Protein AF-A0A9D1J4C9-F1 (afdb_monomer)

Radius of gyration: 16.61 Å; Cα contacts (8 Å, |Δi|>4): 100; chains: 1; bounding box: 36×31×44 Å

pLDDT: mean 94.19, std 6.55, range [56.34, 98.5]

InterPro domains:
  IPR052030 Peptidase M20/M20A family hydrolases [PTHR30575] (4-89)

Secondary structure (DSSP, 8-state):
-HHHHHHHHHHHHTHHHHHHHHHHHHHH-PBTT--HHHHHHHHHHHHHTT-EEE-SBTTBTT--EEE-S-SSSPPP-----PBPTT----TT-SS---SSTT-

Structure (mmCIF, N/CA/C/O backbone):
data_AF-A0A9D1J4C9-F1
#
_entry.id   AF-A0A9D1J4C9-F1
#
loop_
_atom_site.group_PDB
_atom_site.id
_atom_site.type_symbol
_atom_site.label_atom_id
_atom_site.label_alt_id
_atom_site.label_comp_id
_atom_site.label_asym_id
_atom_site.label_entity_id
_atom_site.label_seq_id
_atom_site.pdbx_PDB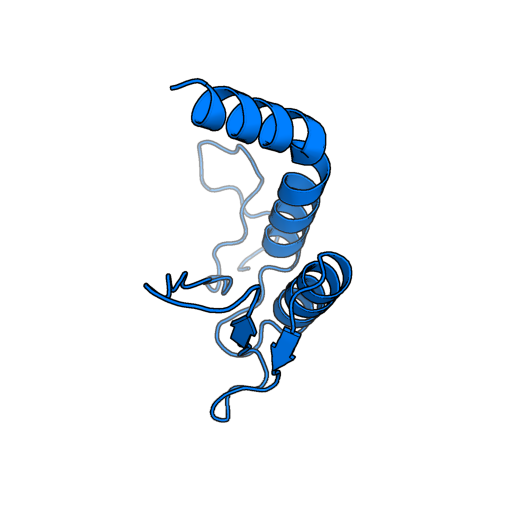_ins_code
_atom_site.Cartn_x
_atom_site.Cartn_y
_atom_site.Cartn_z
_atom_site.occupancy
_atom_site.B_iso_or_equiv
_atom_site.auth_seq_id
_atom_site.auth_comp_id
_atom_site.auth_asym_id
_atom_site.auth_atom_id
_atom_site.pdbx_PDB_model_num
ATOM 1 N N . MET A 1 1 ? -1.326 22.063 18.054 1.00 56.34 1 MET A N 1
ATOM 2 C CA . MET A 1 1 ? 0.119 22.337 17.852 1.00 56.34 1 MET A CA 1
ATOM 3 C C . MET A 1 1 ? 0.971 21.214 18.443 1.00 56.34 1 MET A C 1
ATOM 5 O O . MET A 1 1 ? 1.730 20.632 17.684 1.00 56.34 1 MET A O 1
ATOM 9 N N . ALA A 1 2 ? 0.792 20.839 19.720 1.00 61.97 2 ALA A N 1
ATOM 10 C CA . ALA A 1 2 ? 1.529 19.728 20.347 1.00 61.97 2 ALA A CA 1
ATOM 11 C C . ALA A 1 2 ? 1.320 18.362 19.655 1.00 61.97 2 ALA A C 1
ATOM 13 O O . ALA A 1 2 ? 2.287 17.647 19.412 1.00 61.97 2 ALA A O 1
ATOM 14 N N . ASP A 1 3 ? 0.089 18.042 19.240 1.00 83.00 3 ASP A N 1
ATOM 15 C CA . ASP A 1 3 ? -0.195 16.748 18.600 1.00 83.00 3 ASP A CA 1
ATOM 16 C C . ASP A 1 3 ? 0.430 16.610 17.209 1.00 83.00 3 ASP A C 1
ATOM 18 O O . ASP A 1 3 ? 0.892 15.536 16.844 1.00 83.00 3 ASP A O 1
ATOM 22 N N . LYS A 1 4 ? 0.524 17.708 16.444 1.00 93.00 4 LYS A N 1
ATOM 23 C CA . LYS A 1 4 ? 1.154 17.679 15.116 1.00 93.00 4 LYS A CA 1
ATOM 24 C C . LYS A 1 4 ? 2.619 17.263 15.224 1.00 93.00 4 LYS A C 1
ATOM 26 O O . LYS A 1 4 ? 3.039 16.386 14.483 1.00 93.00 4 LYS A O 1
ATOM 31 N N . GLN A 1 5 ? 3.374 17.870 16.141 1.00 94.88 5 GLN A N 1
ATOM 32 C CA . GLN A 1 5 ? 4.790 17.540 16.315 1.00 94.88 5 GLN A CA 1
ATOM 33 C C . GLN A 1 5 ? 4.972 16.077 16.723 1.00 94.88 5 GLN A C 1
ATOM 35 O O . GLN A 1 5 ? 5.843 15.407 16.186 1.00 94.88 5 GLN A O 1
ATOM 40 N N . LYS A 1 6 ? 4.106 15.569 17.608 1.00 95.75 6 LYS A N 1
ATOM 41 C CA . LYS A 1 6 ? 4.097 14.158 17.998 1.00 95.75 6 LYS A CA 1
ATOM 42 C C . LYS A 1 6 ? 3.912 13.230 16.792 1.00 95.75 6 LYS A C 1
ATOM 44 O O . LYS A 1 6 ? 4.665 12.274 16.657 1.00 95.75 6 LYS A O 1
ATOM 49 N N . TYR A 1 7 ? 2.934 13.501 15.924 1.00 93.69 7 TYR A N 1
ATOM 50 C CA . TYR A 1 7 ? 2.700 12.667 14.741 1.00 93.69 7 TYR A CA 1
ATOM 51 C C . TYR A 1 7 ? 3.829 12.776 13.713 1.00 93.69 7 TYR A C 1
ATOM 53 O O . TYR A 1 7 ? 4.206 11.761 13.145 1.00 93.69 7 TYR A O 1
ATOM 61 N N . MET A 1 8 ? 4.401 13.969 13.509 1.00 95.62 8 MET A N 1
ATOM 62 C CA . MET A 1 8 ? 5.567 14.139 12.631 1.00 95.62 8 MET A CA 1
ATOM 63 C C . MET A 1 8 ? 6.769 13.335 13.134 1.00 95.62 8 MET A C 1
ATOM 65 O O . MET A 1 8 ? 7.344 12.580 12.367 1.00 95.62 8 MET A O 1
ATOM 69 N N . SER A 1 9 ? 7.096 13.421 14.428 1.00 96.31 9 SER A N 1
ATOM 70 C CA . SER A 1 9 ? 8.203 12.645 14.999 1.00 96.31 9 SER A CA 1
ATOM 71 C C . SER A 1 9 ? 7.957 11.139 14.927 1.00 96.31 9 SER A C 1
ATOM 73 O O . SER A 1 9 ? 8.873 10.391 14.618 1.00 96.31 9 SER A O 1
ATOM 75 N N . TRP A 1 10 ? 6.716 10.689 15.138 1.00 95.75 10 TRP A N 1
ATOM 76 C CA . TRP A 1 10 ? 6.373 9.279 14.954 1.00 95.75 10 TRP A CA 1
ATOM 77 C C . TRP A 1 10 ? 6.559 8.828 13.499 1.00 95.75 10 TRP A C 1
ATOM 79 O O . TRP A 1 10 ? 7.083 7.742 13.268 1.00 95.75 10 TRP A O 1
ATOM 89 N N . LEU A 1 11 ? 6.168 9.656 12.522 1.00 94.81 11 LEU A N 1
ATOM 90 C CA . LEU A 1 11 ? 6.398 9.370 11.102 1.00 94.81 11 LEU A CA 1
ATOM 91 C C . LEU A 1 11 ? 7.893 9.272 10.788 1.00 94.81 11 LEU A C 1
ATOM 93 O O . LEU A 1 11 ? 8.289 8.329 10.112 1.00 94.81 11 LEU A O 1
ATOM 97 N N . ASP A 1 12 ? 8.709 10.191 11.311 1.00 96.50 12 ASP A N 1
ATOM 98 C CA . ASP A 1 12 ? 10.164 10.170 11.125 1.00 96.50 12 ASP A CA 1
ATOM 99 C C . ASP A 1 12 ? 10.788 8.892 11.718 1.00 96.50 12 ASP A C 1
ATOM 101 O O . ASP A 1 12 ? 11.614 8.248 11.079 1.00 96.50 12 ASP A O 1
ATOM 105 N N . GLU A 1 13 ? 10.351 8.477 12.912 1.00 97.62 13 GLU A N 1
ATOM 106 C CA . GLU A 1 13 ? 10.816 7.249 13.580 1.00 97.62 13 GLU A CA 1
ATOM 107 C C . GLU A 1 13 ? 10.445 5.961 12.825 1.00 97.62 13 GLU A C 1
ATOM 109 O O . GLU A 1 13 ? 11.113 4.942 12.989 1.00 97.62 13 GLU A O 1
ATOM 114 N N . HIS A 1 14 ? 9.385 5.992 12.013 1.00 96.25 14 HIS A N 1
ATOM 115 C CA . HIS A 1 14 ? 8.866 4.831 11.280 1.00 96.25 14 HIS A CA 1
ATOM 116 C C . HIS A 1 14 ? 9.064 4.954 9.762 1.00 96.25 14 HIS A C 1
ATOM 118 O O . HIS A 1 14 ? 8.521 4.142 9.008 1.00 96.25 14 HIS A O 1
ATOM 124 N N . ALA A 1 15 ? 9.837 5.946 9.307 1.00 97.06 15 ALA A N 1
ATOM 125 C CA . ALA A 1 15 ? 10.021 6.264 7.894 1.00 97.06 15 ALA A CA 1
ATOM 126 C C . ALA A 1 15 ? 10.490 5.050 7.080 1.00 97.06 15 ALA A C 1
ATOM 128 O O . ALA A 1 15 ? 9.996 4.832 5.977 1.00 97.06 15 ALA A O 1
ATOM 129 N N . ASP A 1 16 ? 11.358 4.215 7.655 1.00 97.69 16 ASP A N 1
ATOM 130 C CA . ASP A 1 16 ? 11.893 3.014 7.006 1.00 97.69 16 ASP A CA 1
ATOM 131 C C . ASP A 1 16 ? 10.798 2.040 6.551 1.00 97.69 16 ASP A C 1
ATOM 133 O O . ASP A 1 16 ? 10.910 1.449 5.481 1.00 97.69 16 ASP A O 1
ATOM 137 N N . ILE A 1 17 ? 9.706 1.901 7.316 1.00 95.50 17 ILE A N 1
ATOM 138 C CA . ILE A 1 17 ? 8.584 1.025 6.943 1.00 95.50 17 ILE A CA 1
ATOM 139 C C . ILE A 1 17 ? 7.896 1.558 5.686 1.00 95.50 17 ILE A C 1
ATOM 141 O O . ILE A 1 17 ? 7.569 0.794 4.780 1.00 95.50 17 ILE A O 1
ATOM 145 N N . PHE A 1 18 ? 7.649 2.866 5.638 1.00 95.31 18 PHE A N 1
ATOM 146 C CA . PHE A 1 18 ? 6.945 3.490 4.522 1.00 95.31 18 PHE A CA 1
ATOM 147 C C . PHE A 1 18 ? 7.821 3.561 3.270 1.00 95.31 18 PHE A C 1
ATOM 149 O O . PHE A 1 18 ? 7.324 3.300 2.176 1.00 95.31 18 PHE A O 1
ATOM 156 N N . SER A 1 19 ? 9.114 3.847 3.434 1.00 96.88 19 SER A N 1
ATOM 157 C CA . SER A 1 19 ? 10.094 3.836 2.348 1.00 96.88 19 SER A CA 1
ATOM 158 C C . SER A 1 19 ? 10.261 2.435 1.758 1.00 96.88 19 SER A C 1
ATOM 160 O O . SER A 1 19 ? 10.155 2.293 0.549 1.00 96.88 19 SER A O 1
ATOM 162 N N . ASP A 1 20 ? 10.388 1.385 2.581 1.00 97.31 20 ASP A N 1
ATOM 163 C CA . ASP A 1 20 ? 10.477 -0.007 2.101 1.00 97.31 20 ASP A CA 1
ATOM 164 C C . ASP A 1 20 ? 9.234 -0.432 1.304 1.00 97.31 20 ASP A C 1
ATOM 166 O O . ASP A 1 20 ? 9.346 -1.095 0.273 1.00 97.31 20 ASP A O 1
ATOM 170 N N . ILE A 1 21 ? 8.037 -0.032 1.751 1.00 97.38 21 ILE A N 1
ATOM 171 C CA . ILE A 1 21 ? 6.806 -0.279 0.988 1.00 97.38 21 ILE A CA 1
ATOM 172 C C . ILE A 1 21 ? 6.859 0.474 -0.344 1.00 97.38 21 ILE A C 1
ATOM 174 O O . ILE A 1 21 ? 6.600 -0.127 -1.383 1.00 97.38 21 ILE A O 1
ATOM 178 N N . SER A 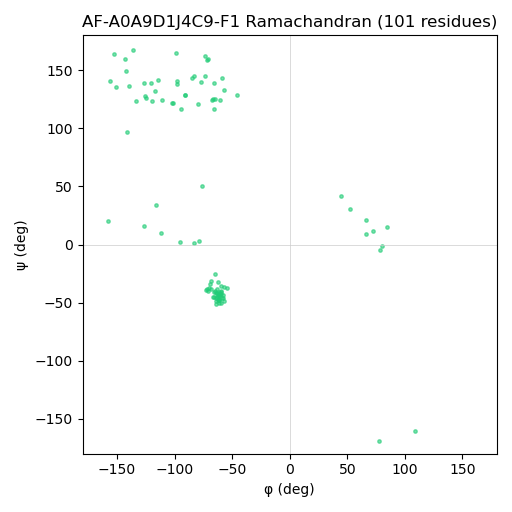1 22 ? 7.207 1.763 -0.326 1.00 96.44 22 SER A N 1
ATOM 179 C CA . SER A 1 22 ? 7.298 2.593 -1.5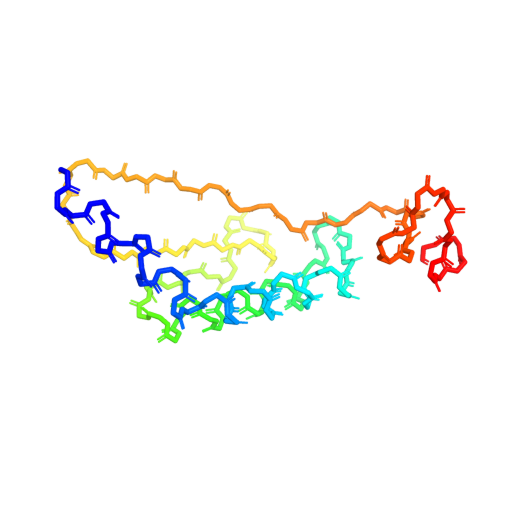32 1.00 96.44 22 SER A CA 1
ATOM 180 C C . SER A 1 22 ? 8.287 2.022 -2.552 1.00 96.44 22 SER A C 1
ATOM 182 O O . SER A 1 22 ? 7.952 1.910 -3.730 1.00 96.44 22 SER A O 1
ATOM 184 N N . ASP A 1 23 ? 9.475 1.620 -2.103 1.00 95.50 23 ASP A N 1
ATOM 185 C CA . ASP A 1 23 ? 10.524 1.057 -2.952 1.00 95.50 23 ASP A CA 1
ATOM 186 C C . ASP A 1 23 ? 10.080 -0.275 -3.567 1.00 95.50 23 ASP A C 1
ATOM 188 O O . ASP A 1 23 ? 10.245 -0.492 -4.765 1.00 95.50 23 ASP A O 1
ATOM 192 N N . LYS A 1 24 ? 9.411 -1.141 -2.795 1.00 96.62 24 LYS A N 1
ATOM 193 C CA . LYS A 1 24 ? 8.854 -2.395 -3.324 1.00 96.62 24 LYS A CA 1
ATOM 194 C C . LYS A 1 24 ? 7.788 -2.161 -4.386 1.00 96.62 24 LYS A C 1
ATOM 196 O O . LYS A 1 24 ? 7.824 -2.821 -5.418 1.00 96.62 24 LYS A O 1
ATOM 201 N N . ILE A 1 25 ? 6.854 -1.236 -4.158 1.00 96.19 25 ILE A N 1
ATOM 202 C CA . ILE A 1 25 ? 5.829 -0.894 -5.157 1.00 96.19 25 ILE A CA 1
ATOM 203 C C . ILE A 1 25 ? 6.492 -0.374 -6.441 1.00 96.19 25 ILE A C 1
ATOM 205 O O . ILE A 1 25 ? 6.129 -0.806 -7.537 1.00 96.19 25 ILE A O 1
ATOM 209 N N . TRP A 1 26 ? 7.505 0.489 -6.309 1.00 93.31 26 TRP A N 1
ATOM 210 C CA . TRP A 1 26 ? 8.298 0.979 -7.439 1.00 93.31 26 TRP A CA 1
ATOM 211 C C . TRP A 1 26 ? 8.983 -0.160 -8.206 1.00 93.31 26 TRP A C 1
ATOM 213 O O . TRP A 1 26 ? 8.925 -0.202 -9.432 1.00 93.31 26 TRP A O 1
ATOM 223 N N . GLU A 1 27 ? 9.604 -1.105 -7.499 1.00 91.62 27 GLU A N 1
ATOM 224 C CA . GLU A 1 27 ? 10.281 -2.259 -8.097 1.00 91.62 27 GLU A CA 1
ATOM 225 C C . GLU A 1 27 ? 9.320 -3.253 -8.758 1.00 91.62 27 GLU A C 1
ATOM 227 O O . GLU A 1 27 ? 9.696 -3.935 -9.712 1.00 91.62 27 GLU A O 1
ATOM 232 N N . TYR A 1 28 ? 8.096 -3.383 -8.244 1.00 94.25 28 TYR A N 1
ATOM 233 C CA . TYR A 1 28 ? 7.105 -4.299 -8.807 1.00 94.25 28 TYR A CA 1
ATOM 234 C C . TYR A 1 28 ? 6.576 -3.785 -10.142 1.00 94.25 28 TYR A C 1
ATOM 236 O O . TYR A 1 28 ? 6.385 -4.598 -11.046 1.00 94.25 28 TYR A O 1
ATOM 244 N N . ALA A 1 29 ? 6.377 -2.464 -10.257 1.00 92.56 29 ALA A N 1
ATOM 245 C CA . ALA A 1 29 ? 5.970 -1.771 -11.481 1.00 92.56 29 ALA A CA 1
ATOM 246 C C . ALA A 1 29 ? 4.822 -2.478 -12.236 1.00 92.56 29 ALA A C 1
ATOM 248 O O . ALA A 1 29 ? 4.839 -2.611 -13.461 1.00 92.56 29 ALA A O 1
ATOM 249 N N . GLU A 1 30 ? 3.829 -2.977 -11.496 1.00 94.19 30 GLU A N 1
ATOM 250 C CA . GLU A 1 30 ? 2.739 -3.774 -12.058 1.00 94.19 30 GLU A CA 1
ATOM 251 C C . GLU A 1 30 ? 1.710 -2.891 -12.773 1.00 94.19 30 GLU A C 1
ATOM 253 O O . GLU A 1 30 ? 1.362 -1.812 -12.304 1.00 94.19 30 GLU A O 1
ATOM 258 N N . LEU A 1 31 ? 1.212 -3.350 -13.922 1.00 94.06 31 LEU A N 1
ATOM 259 C CA . LEU A 1 31 ? 0.252 -2.600 -14.732 1.00 94.06 31 LEU A CA 1
ATOM 260 C C . LEU A 1 31 ? -1.151 -2.593 -14.119 1.00 94.06 31 LEU A C 1
ATOM 262 O O . LEU A 1 31 ? -1.509 -3.473 -13.337 1.00 94.06 31 LEU A O 1
ATOM 266 N N . SER A 1 32 ? -1.963 -1.649 -14.598 1.00 95.19 32 SER A N 1
ATOM 267 C CA . SER A 1 32 ? -3.369 -1.505 -14.220 1.00 95.19 32 SER A CA 1
ATOM 268 C C . SER A 1 32 ? -4.135 -2.838 -14.229 1.00 95.19 32 SER A C 1
ATOM 270 O O . SER A 1 32 ? -4.1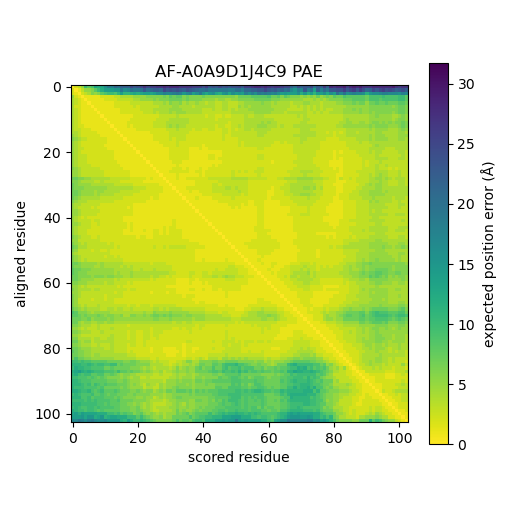27 -3.568 -15.227 1.00 95.19 32 SER A O 1
ATOM 272 N N . LEU A 1 33 ? -4.825 -3.128 -13.123 1.00 95.38 33 LEU A N 1
ATOM 273 C CA . LEU A 1 33 ? -5.599 -4.344 -12.832 1.00 95.38 33 LEU A CA 1
ATOM 274 C C . LEU A 1 33 ? -4.775 -5.638 -12.701 1.00 95.38 33 LEU A C 1
ATOM 276 O O . LEU A 1 33 ? -5.353 -6.728 -12.639 1.00 95.38 33 LEU A O 1
ATOM 280 N N . MET A 1 34 ? -3.446 -5.538 -12.672 1.00 96.19 34 MET A N 1
ATOM 281 C CA . MET A 1 34 ? -2.511 -6.660 -12.533 1.00 96.19 34 MET A CA 1
ATOM 282 C C . MET A 1 34 ? -1.514 -6.458 -11.380 1.00 96.19 34 MET A C 1
ATOM 284 O O . MET A 1 34 ? -0.509 -7.159 -11.303 1.00 96.19 34 MET A O 1
ATOM 288 N N . GLU A 1 35 ? -1.798 -5.528 -10.470 1.00 97.25 35 GLU A N 1
ATOM 289 C CA . GLU A 1 35 ? -1.010 -5.143 -9.294 1.00 97.25 35 GLU A CA 1
ATOM 290 C C . GLU A 1 35 ? -1.114 -6.154 -8.138 1.00 97.25 35 GLU A C 1
ATOM 292 O O . GLU A 1 35 ? -1.449 -5.814 -7.000 1.00 97.25 35 GLU A O 1
ATOM 297 N N . TYR A 1 36 ? -0.899 -7.438 -8.428 1.00 98.25 36 TYR A N 1
ATOM 298 C CA . TYR A 1 36 ? -1.110 -8.522 -7.470 1.00 98.25 36 TYR A CA 1
ATOM 299 C C . TYR A 1 36 ? -0.131 -8.467 -6.299 1.00 98.25 36 TYR A C 1
ATOM 301 O O . TYR A 1 36 ? -0.552 -8.597 -5.148 1.00 98.25 36 TYR A O 1
ATOM 309 N N . ARG A 1 37 ? 1.160 -8.250 -6.572 1.00 98.31 37 ARG A N 1
ATOM 310 C CA . ARG A 1 37 ? 2.195 -8.177 -5.531 1.00 98.31 37 ARG A CA 1
ATOM 311 C C . ARG A 1 37 ? 2.049 -6.898 -4.719 1.00 98.31 37 ARG A C 1
ATOM 313 O O . ARG A 1 37 ? 2.179 -6.928 -3.497 1.00 98.31 37 ARG A O 1
ATOM 320 N N . SER A 1 38 ? 1.736 -5.792 -5.386 1.00 98.25 38 SER A N 1
ATOM 321 C CA . SER A 1 38 ? 1.474 -4.501 -4.755 1.00 98.25 38 SER A CA 1
ATOM 322 C C . SER A 1 38 ? 0.256 -4.553 -3.832 1.00 98.25 38 SER A C 1
ATOM 324 O O . SER A 1 38 ? 0.338 -4.140 -2.673 1.00 98.25 38 SER A O 1
ATOM 326 N N . CYS A 1 39 ? -0.858 -5.127 -4.298 1.00 98.31 39 CYS A N 1
ATOM 327 C CA . CYS A 1 39 ? -2.060 -5.319 -3.488 1.00 98.31 39 CYS A CA 1
ATOM 328 C C . CYS A 1 39 ? -1.778 -6.224 -2.280 1.00 98.31 39 CYS A C 1
ATOM 330 O O . CYS A 1 39 ? -2.118 -5.867 -1.150 1.00 98.31 39 CYS A O 1
ATOM 332 N N . GLU A 1 40 ? -1.106 -7.363 -2.482 1.00 98.44 40 GLU A N 1
ATOM 333 C CA . GLU A 1 40 ? -0.752 -8.280 -1.394 1.00 98.44 40 GLU A CA 1
ATOM 334 C C . GLU A 1 40 ? 0.133 -7.603 -0.335 1.00 98.44 40 GLU A C 1
ATOM 336 O O . GLU A 1 40 ? -0.115 -7.760 0.868 1.00 98.44 40 GLU A O 1
ATOM 341 N N . LEU A 1 41 ? 1.118 -6.805 -0.764 1.00 98.50 41 LEU A N 1
ATOM 342 C CA . LEU A 1 41 ? 1.987 -6.036 0.126 1.00 98.50 41 LEU A CA 1
ATOM 343 C C . LEU A 1 41 ? 1.180 -5.053 0.983 1.00 98.50 41 LEU A C 1
ATOM 345 O O . LEU A 1 41 ? 1.318 -5.062 2.209 1.00 98.50 41 LEU A O 1
ATOM 349 N N . TYR A 1 42 ? 0.304 -4.249 0.370 1.00 98.19 42 TYR A N 1
ATOM 350 C CA . TYR A 1 42 ? -0.549 -3.310 1.102 1.00 98.19 42 TYR A CA 1
ATOM 351 C C . TYR A 1 42 ? -1.487 -4.020 2.075 1.00 98.19 42 TYR A C 1
ATOM 353 O O . TYR A 1 42 ? -1.536 -3.660 3.251 1.00 98.19 42 TYR A O 1
ATOM 361 N N . VAL A 1 43 ? -2.213 -5.044 1.616 1.00 98.31 43 VAL A N 1
ATOM 362 C CA . VAL A 1 43 ? -3.161 -5.800 2.446 1.00 98.31 43 VAL A CA 1
ATOM 363 C C . VAL A 1 43 ? -2.453 -6.405 3.656 1.00 98.31 43 VAL A C 1
ATOM 365 O O . VAL A 1 43 ? -2.970 -6.325 4.771 1.00 98.31 43 VAL A O 1
ATOM 368 N N . THR A 1 44 ? -1.266 -6.979 3.455 1.00 98.31 44 THR A N 1
ATOM 369 C CA . THR A 1 44 ? -0.466 -7.567 4.535 1.00 98.31 44 THR A CA 1
ATOM 370 C C . THR A 1 44 ? -0.030 -6.501 5.535 1.00 98.31 44 THR A C 1
ATOM 372 O O . THR A 1 44 ? -0.294 -6.642 6.729 1.00 98.31 44 THR A O 1
ATOM 375 N N . LYS A 1 45 ? 0.559 -5.393 5.066 1.00 97.81 45 LYS A N 1
ATOM 376 C CA . LYS A 1 45 ? 1.056 -4.324 5.946 1.00 97.81 45 LYS A CA 1
ATOM 377 C C . LYS A 1 45 ? -0.061 -3.625 6.715 1.00 97.81 45 LYS A C 1
ATOM 379 O O . LYS A 1 45 ? 0.084 -3.368 7.906 1.00 97.81 45 LYS A O 1
ATOM 384 N N . LEU A 1 46 ? -1.202 -3.378 6.079 1.00 98.06 46 LEU A N 1
ATOM 385 C CA . LEU A 1 46 ? -2.361 -2.772 6.735 1.00 98.06 46 LEU A CA 1
ATOM 386 C C . LEU A 1 46 ? -2.939 -3.691 7.820 1.00 98.06 46 LEU A C 1
ATOM 388 O O . LEU A 1 46 ? -3.248 -3.216 8.913 1.00 98.06 46 LEU A O 1
ATOM 392 N N . LYS A 1 47 ? -3.017 -5.007 7.570 1.00 98.38 47 LYS A N 1
ATOM 393 C CA . LYS A 1 47 ? -3.404 -5.989 8.598 1.00 98.38 47 LYS A CA 1
ATOM 394 C C . LYS A 1 47 ? -2.419 -6.012 9.770 1.00 98.38 47 LYS A C 1
ATOM 396 O O . LYS A 1 47 ? -2.859 -6.015 10.916 1.00 98.38 47 LYS A O 1
ATOM 401 N N . GLU A 1 48 ? -1.110 -5.986 9.505 1.00 97.31 48 GLU A N 1
ATOM 402 C CA . GLU A 1 48 ? -0.069 -5.896 10.547 1.00 97.31 48 GLU A CA 1
ATOM 403 C C . GLU A 1 48 ? -0.211 -4.622 11.399 1.00 97.31 48 GLU A C 1
ATOM 405 O O . GLU A 1 48 ? -0.007 -4.660 12.610 1.00 97.31 48 GLU A O 1
ATOM 410 N N . MET A 1 49 ? -0.628 -3.510 10.787 1.00 95.81 49 MET A N 1
ATOM 411 C CA . MET A 1 49 ? -0.916 -2.239 11.465 1.00 95.81 49 MET A CA 1
ATOM 412 C C . MET A 1 49 ? -2.285 -2.209 12.172 1.00 95.81 49 MET A C 1
ATOM 414 O O . MET A 1 49 ? -2.661 -1.187 12.746 1.00 95.81 49 MET A O 1
ATOM 418 N N . GLY A 1 50 ? -3.036 -3.314 12.155 1.00 97.88 50 GLY A N 1
ATOM 419 C CA . GLY A 1 50 ? -4.304 -3.460 12.870 1.00 97.88 50 GLY A CA 1
ATOM 420 C C . GLY A 1 50 ? -5.533 -2.931 12.130 1.00 97.88 50 GLY A C 1
ATOM 421 O O . GLY A 1 50 ? -6.581 -2.763 12.753 1.00 97.88 50 GLY A O 1
ATOM 422 N N . PHE A 1 51 ? -5.438 -2.664 10.825 1.00 98.44 51 PHE A N 1
ATOM 423 C CA . PHE A 1 51 ? -6.612 -2.360 10.006 1.00 98.44 51 PHE A CA 1
ATOM 424 C C . PHE A 1 51 ? -7.435 -3.625 9.749 1.00 98.44 51 PHE A C 1
ATOM 426 O O . PHE A 1 51 ? -6.901 -4.712 9.520 1.00 98.44 51 PHE A O 1
ATOM 433 N N . GLU A 1 52 ? -8.753 -3.462 9.694 1.00 98.44 52 GLU A N 1
ATOM 434 C CA . GLU A 1 52 ? -9.642 -4.450 9.093 1.00 98.44 52 GLU A CA 1
ATOM 435 C C . GLU A 1 52 ? -9.601 -4.268 7.573 1.00 98.44 52 GLU A C 1
ATOM 437 O O . GLU A 1 52 ? -9.894 -3.181 7.074 1.00 98.44 52 GLU A O 1
ATOM 442 N N . VAL A 1 53 ? -9.201 -5.309 6.837 1.00 98.50 53 VAL A N 1
ATOM 443 C CA . VAL A 1 53 ? -8.987 -5.228 5.385 1.00 98.50 53 VAL A CA 1
ATOM 444 C C . VAL A 1 53 ? -9.896 -6.203 4.641 1.00 98.50 53 VAL A C 1
ATOM 446 O O . VAL A 1 53 ? -9.837 -7.412 4.865 1.00 98.50 53 VAL A O 1
ATOM 449 N N . GLU A 1 54 ? -10.685 -5.667 3.714 1.00 98.38 54 GLU A N 1
ATOM 450 C CA . GLU A 1 54 ? -11.514 -6.391 2.750 1.00 98.38 54 GLU A CA 1
ATOM 451 C C . GLU A 1 54 ? -10.817 -6.400 1.380 1.00 98.38 54 GLU A C 1
ATOM 453 O O . GLU A 1 54 ? -10.519 -5.342 0.823 1.00 98.38 54 GLU A O 1
ATOM 458 N N . SER A 1 55 ? -10.546 -7.593 0.847 1.00 97.31 55 SER A N 1
ATOM 459 C CA . SER A 1 55 ? -9.957 -7.832 -0.477 1.00 97.31 55 SER A CA 1
ATOM 460 C C . SER A 1 55 ? -10.349 -9.247 -0.954 1.00 97.31 55 SER A C 1
ATOM 462 O O . SER A 1 55 ? -10.374 -10.157 -0.116 1.00 97.31 55 SER A O 1
ATOM 464 N N . PRO A 1 56 ? -10.662 -9.471 -2.246 1.00 97.50 56 PRO A N 1
ATOM 465 C CA . PRO A 1 56 ? -10.789 -8.465 -3.302 1.00 97.50 56 PRO A CA 1
ATOM 466 C C . PRO A 1 56 ? -12.055 -7.613 -3.124 1.00 97.50 56 PRO A C 1
ATOM 468 O O . PRO A 1 56 ? -13.012 -8.037 -2.475 1.00 97.50 56 PRO A O 1
ATOM 471 N N . LEU A 1 57 ? -12.083 -6.418 -3.715 1.00 97.38 57 LEU A N 1
ATOM 472 C CA . LEU A 1 57 ? -13.183 -5.462 -3.556 1.00 97.38 57 LEU A CA 1
ATOM 473 C C . LEU A 1 57 ? -13.842 -5.126 -4.898 1.00 97.38 57 LEU A C 1
ATOM 475 O O . LEU A 1 57 ? -13.167 -4.914 -5.900 1.00 97.38 57 LEU A O 1
ATOM 479 N N . ALA A 1 58 ? -15.176 -5.027 -4.907 1.00 95.38 58 ALA A N 1
ATOM 480 C CA . ALA A 1 58 ? -15.961 -4.522 -6.043 1.00 95.38 58 ALA A CA 1
ATOM 481 C C . ALA A 1 58 ? -15.662 -5.206 -7.400 1.00 95.38 58 ALA A C 1
ATOM 483 O O . ALA A 1 58 ? -15.786 -4.590 -8.455 1.00 95.38 58 ALA A O 1
ATOM 484 N N . GLY A 1 59 ? -15.274 -6.486 -7.381 1.00 96.25 59 GLY A N 1
ATOM 485 C CA . GLY A 1 59 ? -14.931 -7.253 -8.585 1.00 96.25 59 GLY A CA 1
ATOM 486 C C . GLY A 1 59 ? -13.518 -7.011 -9.130 1.00 96.25 59 GLY A C 1
ATOM 487 O O . GLY A 1 59 ? -13.132 -7.678 -10.088 1.00 96.25 59 GLY A O 1
ATOM 488 N N . VAL A 1 60 ? -12.730 -6.125 -8.514 1.00 97.44 60 VAL A N 1
ATOM 489 C CA . VAL A 1 60 ? -11.324 -5.879 -8.860 1.00 97.44 60 VAL A CA 1
ATOM 490 C C . VAL A 1 60 ? -10.445 -6.742 -7.960 1.00 97.44 60 VAL A C 1
ATOM 492 O O . VAL A 1 60 ? -10.446 -6.578 -6.741 1.00 97.44 60 VAL A O 1
ATOM 495 N N . GLN A 1 61 ? -9.698 -7.679 -8.552 1.00 98.00 61 GLN A N 1
ATOM 496 C CA . GLN A 1 61 ? -8.865 -8.625 -7.791 1.00 98.00 61 GLN A CA 1
ATOM 497 C C . GLN A 1 61 ? -7.767 -7.927 -6.986 1.00 98.00 61 GLN A C 1
ATOM 499 O O . GLN A 1 61 ? -7.421 -8.369 -5.896 1.00 98.00 61 GLN A O 1
ATOM 504 N N . THR A 1 62 ? -7.261 -6.817 -7.512 1.00 98.19 62 THR A N 1
ATOM 505 C CA . THR A 1 62 ? -6.227 -5.996 -6.886 1.00 98.19 62 THR A CA 1
ATOM 506 C C . THR A 1 62 ? -6.807 -4.832 -6.087 1.00 98.19 62 THR A C 1
ATOM 508 O O . THR A 1 62 ? -6.057 -4.081 -5.493 1.00 98.19 62 THR A O 1
ATOM 511 N N . GLY A 1 63 ? -8.135 -4.695 -5.991 1.00 98.06 63 GLY A N 1
ATOM 512 C CA . GLY A 1 63 ? -8.779 -3.677 -5.163 1.00 98.06 63 GLY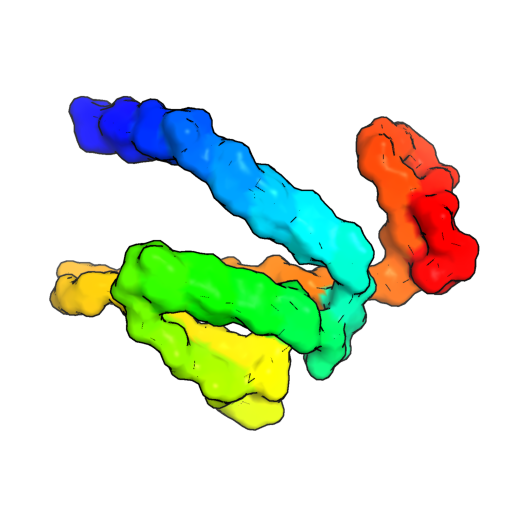 A CA 1
ATOM 513 C C . GLY A 1 63 ? -8.933 -4.124 -3.707 1.00 98.06 63 GLY A C 1
ATOM 514 O O . GLY A 1 63 ? -9.252 -5.285 -3.431 1.00 98.06 63 GLY A O 1
ATOM 515 N N . PHE A 1 64 ? -8.778 -3.192 -2.764 1.00 98.38 64 PHE A N 1
ATOM 516 C CA . PHE A 1 64 ? -9.013 -3.438 -1.340 1.00 98.38 64 PHE A CA 1
ATOM 517 C C . PHE A 1 64 ? -9.643 -2.233 -0.629 1.00 98.38 64 PHE A C 1
ATOM 519 O O . PHE A 1 64 ? -9.558 -1.095 -1.089 1.00 98.38 64 PHE A O 1
ATOM 526 N N . LYS A 1 65 ? -10.262 -2.485 0.528 1.00 98.44 65 LYS A N 1
ATOM 527 C CA . LYS A 1 65 ? -10.714 -1.466 1.486 1.00 98.44 65 LYS A CA 1
ATOM 528 C C . LYS A 1 65 ? -10.119 -1.779 2.850 1.00 98.44 65 LYS A C 1
ATOM 530 O O . LYS A 1 65 ? -10.304 -2.885 3.346 1.00 98.44 65 LYS A O 1
ATOM 535 N N . ALA A 1 66 ? -9.459 -0.805 3.468 1.00 98.44 66 ALA A N 1
ATOM 536 C CA . ALA A 1 66 ? -8.929 -0.920 4.822 1.00 98.44 66 ALA A CA 1
ATOM 537 C C . ALA A 1 66 ? -9.596 0.099 5.750 1.00 98.44 66 ALA A C 1
ATOM 539 O O . ALA A 1 66 ? -9.702 1.279 5.415 1.00 98.44 66 ALA A O 1
ATOM 540 N N . THR A 1 67 ? -10.048 -0.348 6.918 1.00 98.31 67 THR A N 1
ATOM 541 C CA . THR A 1 67 ? -10.733 0.487 7.911 1.00 98.31 67 THR A CA 1
ATOM 542 C C . THR A 1 67 ? -10.066 0.382 9.274 1.00 98.31 67 THR A C 1
ATOM 544 O O . THR A 1 67 ? -9.687 -0.704 9.707 1.00 98.31 67 THR A O 1
ATOM 547 N N . TYR A 1 68 ? -9.946 1.515 9.968 1.00 98.00 68 TYR A N 1
ATOM 548 C CA . TYR A 1 68 ? -9.412 1.584 11.326 1.00 98.00 68 TYR A CA 1
ATOM 549 C C . TYR A 1 68 ? -10.218 2.570 12.173 1.00 98.00 68 TYR A C 1
ATOM 551 O O . TYR A 1 68 ? -10.539 3.674 11.731 1.00 98.00 68 TYR A O 1
ATOM 559 N N . GLY A 1 69 ? -10.519 2.175 13.411 1.00 97.00 69 GLY A N 1
ATOM 560 C CA . GLY A 1 69 ? -11.314 2.970 14.343 1.00 97.00 69 GLY A CA 1
ATOM 561 C C . GLY A 1 69 ? -12.821 2.941 14.063 1.00 97.00 69 GLY A C 1
ATOM 562 O O . GLY A 1 69 ? -13.334 2.128 13.300 1.00 97.00 69 GLY A O 1
ATOM 563 N N . SER A 1 70 ? -13.557 3.819 14.742 1.00 96.00 70 SER A N 1
ATOM 564 C CA . SER A 1 70 ? -15.012 3.959 14.617 1.00 96.00 70 SER A CA 1
ATOM 565 C C . SER A 1 70 ? -15.436 5.396 14.946 1.00 96.00 70 SER A C 1
ATOM 567 O O . SER A 1 70 ? -14.664 6.153 15.534 1.00 96.00 70 SER A O 1
ATOM 569 N N . GLY A 1 71 ? -16.655 5.792 14.570 1.00 96.94 71 GLY A N 1
ATOM 570 C CA . GLY A 1 71 ? -17.193 7.131 14.843 1.00 96.94 71 GLY A CA 1
ATOM 571 C C . GLY A 1 71 ? -17.316 8.014 13.599 1.00 96.94 71 GLY A C 1
ATOM 572 O O . GLY A 1 71 ? -17.424 7.516 12.478 1.00 96.94 71 GLY A O 1
ATOM 573 N N . ARG A 1 72 ? -17.400 9.337 13.803 1.00 96.62 72 ARG A N 1
ATOM 574 C CA . ARG A 1 72 ? -17.595 10.333 12.736 1.00 96.62 72 ARG A CA 1
ATOM 575 C C . ARG A 1 72 ? -16.782 11.612 12.998 1.00 96.62 72 ARG A C 1
ATOM 577 O O . ARG A 1 72 ? -16.636 11.977 14.164 1.00 96.62 72 ARG A O 1
ATOM 584 N N . PRO A 1 73 ? -16.338 12.327 11.944 1.00 97.44 73 PRO A N 1
ATOM 585 C CA . PRO A 1 73 ? -16.488 11.992 10.520 1.00 97.44 73 PRO A CA 1
ATOM 586 C C . PRO A 1 73 ? -15.610 10.804 10.092 1.00 97.44 73 PRO A C 1
ATOM 588 O O . PRO A 1 73 ? -14.638 10.475 10.762 1.00 97.44 73 PRO A O 1
ATOM 591 N N . VAL A 1 74 ? -15.971 10.161 8.978 1.00 97.50 74 VAL A N 1
ATOM 592 C CA . VAL A 1 74 ? -15.137 9.130 8.338 1.00 97.50 74 VAL A CA 1
ATOM 593 C C . VAL A 1 74 ? -14.241 9.817 7.313 1.00 97.50 74 VAL A C 1
ATOM 595 O O . VAL A 1 74 ? -14.738 10.572 6.479 1.00 97.50 74 VAL A O 1
ATOM 598 N N . ILE A 1 75 ? -12.935 9.564 7.382 1.00 97.50 75 ILE A N 1
AT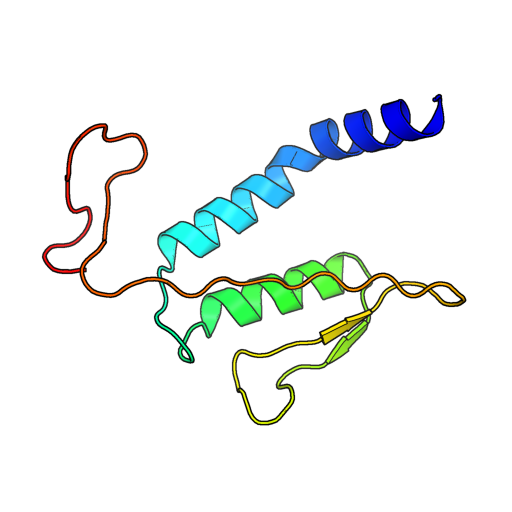OM 599 C CA . ILE A 1 75 ? -11.945 10.096 6.441 1.00 97.50 75 ILE A CA 1
ATOM 600 C C . ILE A 1 75 ? -11.580 8.980 5.463 1.00 97.50 75 ILE A C 1
ATOM 602 O O . ILE A 1 75 ? -11.143 7.913 5.886 1.00 97.50 75 ILE A O 1
ATOM 606 N N . GLY A 1 76 ? -11.783 9.224 4.168 1.00 97.31 76 GLY A N 1
ATOM 607 C CA . GLY A 1 76 ? -11.370 8.317 3.098 1.00 97.31 76 GLY A CA 1
ATOM 608 C C . GLY A 1 76 ? -10.043 8.756 2.488 1.00 97.31 76 GLY A C 1
ATOM 609 O O . GLY A 1 76 ? -9.841 9.947 2.253 1.00 97.31 76 GLY A O 1
ATOM 610 N N . ILE A 1 77 ? -9.164 7.794 2.221 1.00 97.25 77 ILE A N 1
ATOM 611 C CA . ILE A 1 77 ? -7.898 7.991 1.510 1.00 97.25 77 ILE A CA 1
ATOM 612 C C . ILE A 1 77 ? -7.903 7.027 0.326 1.00 97.25 77 ILE A C 1
ATOM 614 O O . ILE A 1 77 ? -8.140 5.834 0.513 1.00 97.25 77 ILE A O 1
ATOM 618 N N . LEU A 1 78 ? -7.685 7.551 -0.879 1.00 97.06 78 LEU A N 1
ATOM 619 C CA . LEU A 1 78 ? -7.532 6.743 -2.084 1.00 97.06 78 LEU A CA 1
ATOM 620 C C . LEU A 1 78 ? -6.048 6.418 -2.270 1.00 97.06 78 LEU A C 1
ATOM 622 O O . LEU A 1 78 ? -5.219 7.325 -2.223 1.00 97.06 78 LEU A O 1
ATOM 626 N N . ALA A 1 79 ? -5.735 5.140 -2.461 1.00 94.31 79 ALA A N 1
ATOM 627 C CA . ALA A 1 79 ? -4.394 4.672 -2.785 1.00 94.31 79 ALA A CA 1
ATOM 628 C C . ALA A 1 79 ? -4.383 4.147 -4.226 1.00 94.31 79 ALA A C 1
ATOM 630 O O . ALA A 1 79 ? -5.178 3.269 -4.558 1.00 94.31 79 ALA A O 1
ATOM 631 N N . GLU A 1 80 ? -3.484 4.688 -5.046 1.00 95.81 80 GLU A N 1
ATOM 632 C CA . GLU A 1 80 ? -3.196 4.253 -6.417 1.00 95.81 80 GLU A CA 1
ATOM 633 C C . GLU A 1 80 ? -1.763 3.713 -6.456 1.00 95.81 80 GLU A C 1
ATOM 635 O O . GLU A 1 80 ? -0.891 4.221 -5.746 1.00 95.81 80 GLU A O 1
ATOM 640 N N . TYR A 1 81 ? -1.536 2.648 -7.221 1.00 95.94 81 TYR A N 1
ATOM 641 C CA . TYR A 1 81 ? -0.258 1.926 -7.236 1.00 95.94 81 TYR A CA 1
ATOM 642 C C . TYR A 1 81 ? -0.045 1.123 -8.526 1.00 95.94 81 TYR A C 1
ATOM 644 O O . TYR A 1 81 ? 0.755 0.188 -8.546 1.00 95.94 81 TYR A O 1
ATOM 652 N N . ASP A 1 82 ? -0.755 1.473 -9.597 1.00 95.19 82 ASP A N 1
ATOM 653 C CA . ASP A 1 82 ? -0.500 0.936 -10.924 1.00 95.19 82 ASP A CA 1
ATOM 654 C C . ASP A 1 82 ? 0.629 1.696 -11.622 1.00 95.19 82 ASP A C 1
ATOM 656 O O . ASP A 1 82 ? 0.813 2.905 -11.470 1.00 95.19 82 ASP A O 1
ATOM 660 N N . ALA A 1 83 ? 1.407 0.960 -12.402 1.00 93.75 83 ALA A N 1
ATOM 661 C CA . ALA A 1 83 ? 2.478 1.490 -13.217 1.00 93.75 83 ALA A CA 1
ATOM 662 C C . ALA A 1 83 ? 2.042 1.674 -14.672 1.00 93.75 83 ALA A C 1
ATOM 664 O O . ALA A 1 83 ? 1.050 1.126 -15.164 1.00 93.75 83 ALA A O 1
ATOM 665 N N . LEU A 1 84 ? 2.857 2.435 -15.395 1.00 90.56 84 LEU A N 1
ATOM 666 C CA . LEU A 1 84 ? 2.679 2.705 -16.813 1.00 90.56 84 LEU A CA 1
ATOM 667 C C . LEU A 1 84 ? 3.565 1.787 -17.659 1.00 90.56 84 LEU A C 1
ATOM 669 O O . LEU A 1 84 ? 4.731 1.544 -17.354 1.00 90.56 84 LEU A O 1
ATOM 673 N N . THR A 1 85 ? 3.019 1.326 -18.782 1.00 89.31 85 THR A N 1
ATOM 674 C CA . THR A 1 85 ? 3.760 0.507 -19.747 1.00 89.31 85 THR A CA 1
ATOM 675 C C . THR A 1 85 ? 4.891 1.295 -20.416 1.00 89.31 85 THR A C 1
ATOM 677 O O . THR A 1 85 ? 4.723 2.461 -20.777 1.00 89.31 85 THR A O 1
ATOM 680 N N . GLY A 1 86 ? 6.050 0.654 -20.602 1.00 86.50 86 GLY A N 1
ATOM 681 C CA . GLY A 1 86 ? 7.181 1.226 -21.336 1.00 86.50 86 GLY A CA 1
ATOM 682 C C . GLY A 1 86 ? 7.930 2.352 -20.624 1.00 86.50 86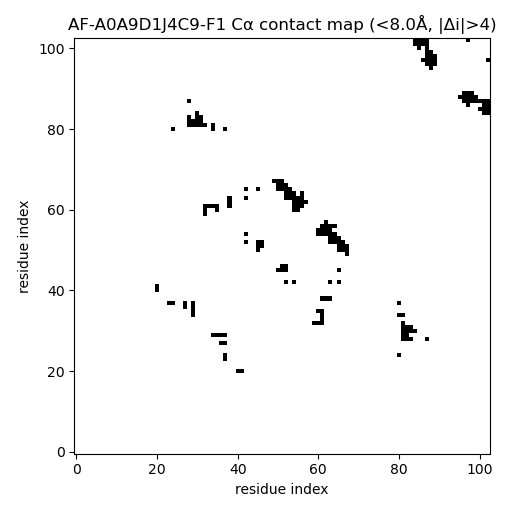 GLY A C 1
ATOM 683 O O . GLY A 1 86 ? 8.732 3.030 -21.266 1.00 86.50 86 GLY A O 1
ATOM 684 N N . LEU A 1 87 ? 7.669 2.565 -19.330 1.00 86.44 87 LEU A N 1
ATOM 685 C CA . LEU A 1 87 ? 8.254 3.644 -18.531 1.00 86.44 87 LEU A CA 1
ATOM 686 C C . LEU A 1 87 ? 9.141 3.133 -17.389 1.00 86.44 87 LEU A C 1
ATOM 688 O O . LEU A 1 87 ? 9.200 3.761 -16.333 1.00 86.44 87 LEU A O 1
ATOM 692 N N . SER A 1 88 ? 9.851 2.017 -17.585 1.00 87.31 88 SER A N 1
ATOM 693 C CA . SER A 1 88 ? 10.900 1.651 -1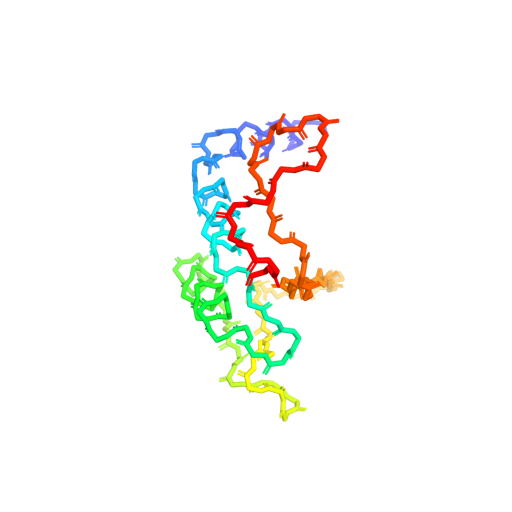6.628 1.00 87.31 88 SER A CA 1
ATOM 694 C C . SER A 1 88 ? 11.939 2.778 -16.555 1.00 87.31 88 SER A C 1
ATOM 696 O O . SER A 1 88 ? 12.244 3.428 -17.560 1.00 8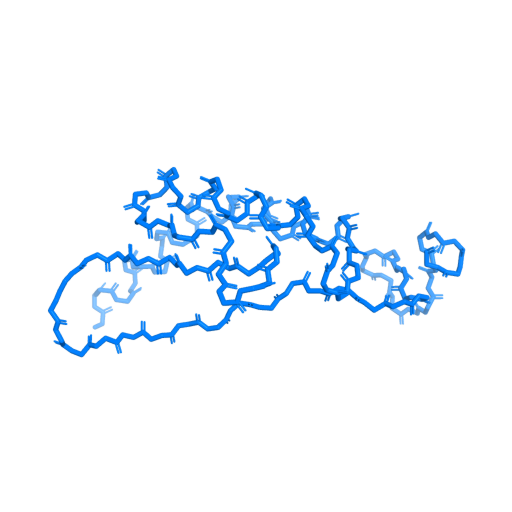7.31 88 SER A O 1
ATOM 698 N N . GLN A 1 89 ? 12.473 3.033 -15.362 1.00 89.38 89 GLN A N 1
ATOM 699 C CA . GLN A 1 89 ? 13.377 4.157 -15.137 1.00 89.38 89 GLN A CA 1
ATOM 700 C C . GLN A 1 89 ? 14.355 3.856 -14.003 1.00 89.38 89 GLN A C 1
ATOM 702 O O . GLN A 1 89 ? 13.964 3.373 -12.939 1.00 89.38 89 GLN A O 1
ATOM 707 N N . VAL A 1 90 ? 15.630 4.184 -14.217 1.00 90.12 90 VAL A N 1
ATOM 708 C CA . VAL A 1 90 ? 16.645 4.178 -13.161 1.00 90.12 90 VAL A CA 1
ATOM 709 C C . VAL A 1 90 ? 16.335 5.295 -12.162 1.00 90.12 90 VAL A C 1
ATOM 711 O O . VAL A 1 90 ? 16.205 6.468 -12.523 1.00 90.12 90 VAL A O 1
ATOM 714 N N . ALA A 1 91 ? 16.210 4.931 -10.886 1.00 87.38 91 ALA A N 1
ATOM 715 C CA . ALA A 1 91 ? 15.902 5.876 -9.820 1.00 87.38 91 ALA A CA 1
ATOM 716 C C . ALA A 1 91 ? 16.942 7.011 -9.760 1.00 87.38 91 ALA A C 1
ATOM 718 O O . ALA A 1 91 ? 18.150 6.781 -9.806 1.00 87.38 91 ALA A O 1
ATOM 719 N N . GLY A 1 92 ? 16.468 8.256 -9.664 1.00 89.69 92 GLY A N 1
ATOM 720 C CA . GLY A 1 92 ? 17.322 9.447 -9.596 1.00 89.69 92 GLY A CA 1
ATOM 721 C C . GLY A 1 92 ? 17.910 9.921 -10.932 1.00 89.69 92 GLY A C 1
ATOM 722 O O . GLY A 1 92 ? 18.523 10.990 -10.965 1.00 89.69 92 GLY A O 1
ATOM 723 N N . ALA A 1 93 ? 17.707 9.195 -12.038 1.00 92.00 93 ALA A N 1
ATOM 724 C CA . ALA A 1 93 ? 18.148 9.648 -13.352 1.00 92.00 93 ALA A CA 1
ATOM 725 C C . ALA A 1 93 ? 17.388 10.918 -13.774 1.00 92.00 93 ALA A C 1
ATOM 727 O O . ALA A 1 93 ? 16.158 10.955 -13.829 1.00 92.00 93 ALA A O 1
ATOM 728 N N . THR A 1 94 ? 18.133 11.975 -14.105 1.00 94.38 94 THR A N 1
ATOM 729 C CA . THR A 1 94 ? 17.589 13.268 -14.568 1.00 94.38 94 THR A CA 1
ATOM 730 C C . THR A 1 94 ? 17.265 13.288 -16.066 1.00 94.38 94 THR A C 1
ATOM 732 O O . THR A 1 94 ? 16.844 14.310 -16.607 1.00 94.38 94 THR A O 1
ATOM 735 N N . HIS A 1 95 ? 17.473 12.163 -16.746 1.00 92.50 95 HIS A N 1
ATOM 736 C CA . HIS A 1 95 ? 17.159 11.920 -18.148 1.00 92.50 95 HIS A CA 1
ATOM 737 C C . HIS A 1 95 ? 16.503 10.540 -18.277 1.00 92.50 95 HIS A C 1
ATOM 739 O O . HIS A 1 95 ? 16.518 9.756 -17.328 1.00 92.50 95 HIS A O 1
ATOM 745 N N . ARG A 1 96 ? 15.902 10.236 -19.433 1.00 90.25 96 ARG A N 1
ATOM 746 C CA . ARG A 1 96 ? 15.326 8.906 -19.677 1.00 90.25 96 ARG A CA 1
ATOM 747 C C . ARG A 1 96 ? 16.446 7.869 -19.703 1.00 90.25 96 ARG A C 1
ATOM 749 O O . ARG A 1 96 ? 17.287 7.908 -20.599 1.00 90.25 96 ARG A O 1
ATOM 756 N N . GLU A 1 97 ? 16.401 6.944 -18.758 1.00 93.06 97 GLU A N 1
ATOM 757 C CA . GLU A 1 97 ? 17.338 5.842 -18.610 1.00 93.06 97 GLU A CA 1
ATOM 758 C C . GLU A 1 97 ? 16.550 4.607 -18.170 1.00 93.06 97 GLU A C 1
ATOM 760 O O . GLU A 1 97 ? 16.216 4.437 -16.999 1.00 93.06 97 GLU A O 1
ATOM 765 N N . GLU A 1 98 ? 16.200 3.764 -19.139 1.00 91.88 98 GLU A N 1
ATOM 766 C CA . GLU A 1 98 ? 15.371 2.586 -18.891 1.00 91.88 98 GLU A CA 1
ATOM 767 C C . GLU A 1 98 ? 16.115 1.576 -18.018 1.00 91.88 98 GLU A C 1
ATOM 769 O O . GLU A 1 98 ? 17.196 1.109 -18.382 1.00 91.88 98 GLU A O 1
ATOM 774 N N . LEU A 1 99 ? 15.502 1.190 -16.898 1.00 88.44 99 LEU A N 1
ATOM 775 C CA . LEU A 1 99 ? 16.005 0.093 -16.070 1.00 88.44 99 LEU A CA 1
ATOM 776 C C . LEU A 1 99 ? 15.827 -1.260 -16.784 1.00 88.44 99 LEU A C 1
ATOM 778 O O . LEU A 1 99 ? 16.687 -2.136 -16.712 1.00 88.44 99 LEU A O 1
ATOM 782 N N . VAL A 1 100 ? 14.714 -1.408 -17.506 1.00 87.75 100 VAL A N 1
ATOM 783 C CA . VAL A 1 100 ? 14.351 -2.584 -18.305 1.00 87.75 100 VAL A CA 1
ATOM 784 C C . VAL A 1 100 ? 13.871 -2.117 -19.676 1.00 87.75 100 VAL A C 1
ATOM 786 O O . VAL A 1 100 ? 12.956 -1.302 -19.797 1.00 87.75 100 VAL A O 1
ATOM 789 N N . LYS A 1 101 ? 14.506 -2.613 -20.738 1.00 87.81 101 LYS A N 1
ATOM 790 C CA . LYS A 1 101 ? 14.244 -2.123 -22.093 1.00 87.81 101 LYS A CA 1
ATOM 791 C C . LYS A 1 101 ? 12.781 -2.337 -22.505 1.00 87.81 101 LYS A C 1
ATOM 793 O O . LYS A 1 101 ? 12.346 -3.482 -22.587 1.00 87.81 101 LYS A O 1
ATOM 798 N N . ASN A 1 102 ? 12.101 -1.257 -22.901 1.00 80.69 102 ASN A N 1
ATOM 799 C CA . ASN A 1 102 ? 10.662 -1.197 -23.227 1.00 80.69 102 ASN A CA 1
ATOM 800 C C . ASN A 1 102 ? 9.692 -1.443 -22.055 1.00 80.69 102 ASN A C 1
ATOM 802 O O . ASN A 1 102 ? 8.520 -1.738 -22.307 1.00 80.69 102 ASN A O 1
ATOM 806 N N . GLY A 1 103 ? 10.141 -1.258 -20.813 1.00 71.94 103 GLY A N 1
ATOM 807 C CA . GLY A 1 103 ? 9.338 -1.588 -19.634 1.00 71.94 103 GLY A CA 1
ATOM 808 C C . GLY A 1 103 ? 9.660 -2.975 -19.119 1.00 71.94 103 GLY A C 1
ATOM 809 O O . GLY A 1 103 ? 9.498 -3.945 -19.891 1.00 71.94 103 GLY A O 1
#

Sequence (103 aa):
MADKQKYMSWLDEHADIFSDISDKIWEYAELSLMEYRSCELYVTKLKEMGFEVESPLAGVQTGFKATYGSGRPVIGILAEYDALTGLSQVAGATHREELVKNG

Solvent-accessible surface area (backbone atoms only — not comparable to full-atom values): 6392 Å² total; per-residue (Å²): 114,74,65,58,55,54,53,51,54,51,48,63,78,45,40,68,62,57,48,54,52,52,53,48,45,62,73,63,53,26,41,77,90,57,24,54,68,52,33,51,50,50,56,50,51,40,43,75,74,65,30,52,71,47,69,62,30,97,91,35,79,47,33,68,49,76,48,72,88,85,80,80,85,81,85,87,82,90,86,86,77,60,37,69,86,56,62,39,57,45,86,89,55,94,58,99,44,61,66,38,84,73,68

Mean predicted aligned error: 4.04 Å

Nearest PDB structures (foldseek):
  3ram-assembly1_B  TM=9.255E-01  e=3.650E-04  Staphylococcus aureus subsp. aureus N315
  3pfo-assembly1_B  TM=8.258E-01  e=9.346E-01  Rhodopseudomonas palustris CGA009

Organism: NCBI:txid2840803

Foldseek 3Di:
DVVVVVVVVVCVVCVVVVVVLVVVLLVVQAAPLGCQVNLVSVQVVLVVVVWDKDPDPPPRRSHIDTDDDDDDDDDDDDDDRHHDFQQAQDPPDPDRDHPDGRD